Protein AF-A0AAD7LQG4-F1 (afdb_monomer_lite)

pLDDT: mean 88.12, std 11.83, range [47.19, 98.25]

InterPro domains:
  IPR039145 Large ribosomal subunit protein mL40, metazoa/plants [PTHR13359] (5-88)

Secondary structure (DSSP, 8-state):
--SHHHHHHHHHHHHHHHHHHHHHHHHHHHHHHHHHTS-HHHHHHHTSPP-PPPPTT-PPPPSSPPPTTHHHHHHHHHHHHHHHHTT-

Radius of gyration: 24.12 Å; chains: 1; bounding box: 61×28×66 Å

Organism: Quillaja saponaria (NCBI:txid32244)

Sequence (88 aa):
MGGGLQRQYSRVLMRKHRARQAAESTLLRLKKEAIEALPEHLKAAALVPDLTPFPVNRFMATLTPPIEGYIEKINEATKKSSSMEKLR

Structure (mmCIF, N/CA/C/O backbone):
data_AF-A0AAD7LQG4-F1
#
_entry.id   AF-A0AAD7LQG4-F1
#
loop_
_atom_site.group_PDB
_atom_site.id
_atom_site.type_symbol
_atom_site.label_atom_id
_atom_site.label_alt_id
_atom_site.label_comp_id
_atom_site.label_asym_id
_atom_site.label_entity_id
_atom_site.label_seq_id
_atom_site.pdbx_PDB_ins_code
_atom_site.Cartn_x
_atom_site.Cartn_y
_atom_site.Cartn_z
_atom_site.occupancy
_atom_site.B_iso_or_equiv
_atom_site.auth_seq_id
_atom_site.auth_comp_id
_atom_site.auth_asym_id
_atom_site.auth_atom_id
_atom_site.pdbx_PDB_model_num
ATOM 1 N N . MET A 1 1 ? 34.515 -4.814 -19.526 1.00 47.19 1 MET A N 1
ATOM 2 C CA . MET A 1 1 ? 33.317 -5.671 -19.345 1.00 47.19 1 MET A CA 1
ATOM 3 C C . MET A 1 1 ? 32.575 -5.238 -18.074 1.00 47.19 1 MET A C 1
ATOM 5 O O . MET A 1 1 ? 32.909 -5.739 -17.015 1.00 47.19 1 MET A O 1
ATOM 9 N N . GLY A 1 2 ? 31.642 -4.271 -18.112 1.00 55.62 2 GLY A N 1
ATOM 10 C CA . GLY A 1 2 ? 31.077 -3.740 -16.849 1.00 55.62 2 GLY A CA 1
ATOM 11 C C . GLY A 1 2 ? 29.792 -2.899 -16.906 1.00 55.62 2 GLY A C 1
ATOM 12 O O . GLY A 1 2 ? 29.546 -2.134 -15.988 1.00 55.62 2 GLY A O 1
ATOM 13 N N . GLY A 1 3 ? 28.965 -2.996 -17.959 1.00 63.53 3 GLY A N 1
ATOM 14 C CA . GLY A 1 3 ? 27.759 -2.148 -18.106 1.00 63.53 3 GLY A CA 1
ATOM 15 C C . GLY A 1 3 ? 26.424 -2.884 -18.276 1.00 63.53 3 GLY A C 1
ATOM 16 O O . GLY A 1 3 ? 25.377 -2.245 -18.362 1.00 63.53 3 GLY A O 1
ATOM 17 N N . GLY A 1 4 ? 26.433 -4.217 -18.374 1.00 82.00 4 GLY A N 1
ATOM 18 C CA . GLY A 1 4 ? 25.226 -5.008 -18.644 1.00 82.00 4 GLY A CA 1
ATOM 19 C C . GLY A 1 4 ? 24.281 -5.086 -17.445 1.00 82.00 4 GLY A C 1
ATOM 20 O O . GLY A 1 4 ? 23.096 -4.785 -17.579 1.00 82.00 4 GLY A O 1
ATOM 21 N N . LEU A 1 5 ? 24.816 -5.425 -16.267 1.00 90.06 5 LEU A N 1
ATOM 22 C CA . LEU A 1 5 ? 24.012 -5.667 -15.065 1.00 90.06 5 LEU A CA 1
ATOM 23 C C . LEU A 1 5 ? 23.221 -4.425 -14.633 1.00 90.06 5 LEU A C 1
ATOM 25 O O . LEU A 1 5 ? 22.021 -4.517 -14.400 1.00 90.06 5 LEU A O 1
ATOM 29 N N . GLN A 1 6 ? 23.861 -3.251 -14.624 1.00 91.88 6 GLN A N 1
ATOM 30 C CA . GLN A 1 6 ? 23.222 -1.997 -14.215 1.00 91.88 6 GLN A CA 1
ATOM 31 C C . GLN A 1 6 ? 22.059 -1.606 -15.138 1.00 91.88 6 GLN A C 1
ATOM 33 O O . GLN A 1 6 ? 20.985 -1.222 -14.674 1.00 91.88 6 GLN A O 1
ATOM 38 N N . ARG A 1 7 ? 22.240 -1.748 -16.459 1.00 92.00 7 ARG A N 1
ATOM 39 C CA . ARG A 1 7 ? 21.179 -1.476 -17.442 1.00 92.00 7 ARG A CA 1
ATOM 40 C C . ARG A 1 7 ? 20.012 -2.451 -17.303 1.00 92.00 7 ARG A C 1
ATOM 42 O O . ARG A 1 7 ? 18.860 -2.031 -17.392 1.00 92.00 7 ARG A O 1
ATOM 49 N N . GLN A 1 8 ? 20.291 -3.729 -17.056 1.00 94.44 8 GLN A N 1
ATOM 50 C CA . GLN A 1 8 ? 19.246 -4.734 -16.843 1.00 94.44 8 GLN A CA 1
ATOM 51 C C . GLN A 1 8 ? 18.493 -4.494 -15.530 1.00 94.44 8 GLN A C 1
ATOM 53 O O . GLN A 1 8 ? 17.264 -4.525 -15.524 1.00 94.44 8 GLN A O 1
ATOM 58 N N . TYR A 1 9 ? 19.200 -4.153 -14.453 1.00 95.50 9 TYR A N 1
ATOM 59 C CA . TYR A 1 9 ? 18.593 -3.776 -13.179 1.00 95.50 9 TYR A CA 1
ATOM 60 C C . TYR A 1 9 ? 17.671 -2.557 -13.323 1.00 95.50 9 TYR A C 1
ATOM 62 O O . TYR A 1 9 ? 16.509 -2.603 -12.916 1.00 95.50 9 TYR A O 1
ATOM 70 N N . SER A 1 10 ? 18.143 -1.503 -13.997 1.00 94.88 10 SER A N 1
ATOM 71 C CA . SER A 1 10 ? 17.333 -0.315 -14.290 1.00 94.88 10 SER A CA 1
ATOM 72 C C . SER A 1 10 ? 16.058 -0.667 -15.072 1.00 94.88 10 SER A C 1
ATOM 74 O O . SER A 1 10 ? 14.962 -0.237 -14.706 1.00 94.88 10 SER A O 1
ATOM 76 N N . ARG A 1 11 ? 16.155 -1.530 -16.094 1.00 95.56 11 ARG A N 1
ATOM 77 C CA . ARG A 1 11 ? 14.984 -2.008 -16.853 1.00 95.56 11 ARG A CA 1
ATOM 78 C C . ARG A 1 11 ? 13.978 -2.754 -15.973 1.00 95.56 11 ARG A C 1
ATOM 80 O O . ARG A 1 11 ? 12.775 -2.519 -16.104 1.00 95.56 11 ARG A O 1
ATOM 87 N N . VAL A 1 12 ? 14.448 -3.621 -15.073 1.00 96.94 12 VAL A N 1
ATOM 88 C CA . VAL A 1 12 ? 13.586 -4.357 -14.130 1.00 96.94 12 VAL A CA 1
ATOM 89 C C . VAL A 1 12 ? 12.877 -3.400 -13.174 1.00 96.94 12 VAL A C 1
ATOM 91 O O . VAL A 1 12 ? 11.665 -3.526 -12.983 1.00 96.94 12 VAL A O 1
ATOM 94 N N . LEU A 1 13 ? 13.585 -2.406 -12.632 1.00 97.38 13 LEU A N 1
ATOM 95 C CA . LEU A 1 13 ? 12.979 -1.389 -11.770 1.00 97.38 13 LEU A CA 1
ATOM 96 C C . LEU A 1 13 ? 11.880 -0.608 -12.492 1.00 97.38 13 LEU A C 1
ATOM 98 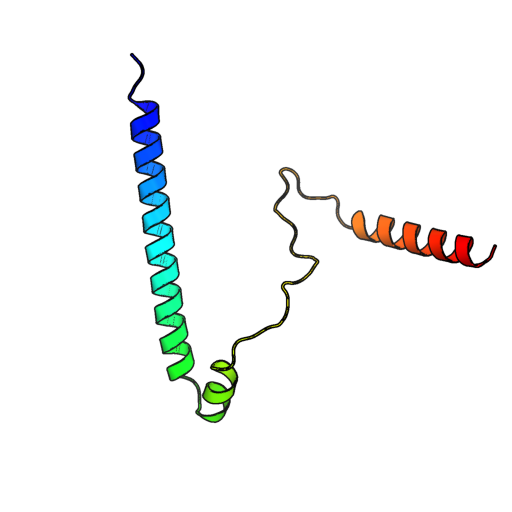O O . LEU A 1 13 ? 10.783 -0.463 -11.952 1.00 97.38 13 LEU A O 1
ATOM 102 N N . MET A 1 14 ? 12.124 -0.179 -13.733 1.00 97.88 14 MET A N 1
ATOM 103 C CA . MET A 1 14 ? 11.113 0.536 -14.521 1.00 97.88 14 MET A CA 1
ATOM 104 C C . MET A 1 14 ? 9.895 -0.342 -14.816 1.00 97.88 14 MET A C 1
ATOM 106 O O . MET A 1 14 ? 8.761 0.132 -14.749 1.00 97.88 14 MET A O 1
ATOM 110 N N . ARG A 1 15 ? 10.097 -1.638 -15.083 1.00 97.38 15 ARG A N 1
ATOM 111 C CA . ARG A 1 15 ? 8.989 -2.590 -15.245 1.00 97.38 15 ARG A CA 1
ATOM 112 C C . ARG A 1 15 ? 8.172 -2.727 -13.956 1.00 97.38 15 ARG A C 1
ATOM 114 O O . ARG A 1 15 ? 6.948 -2.643 -14.020 1.00 97.38 15 ARG A O 1
ATOM 121 N N . LYS A 1 16 ? 8.827 -2.890 -12.799 1.00 97.94 16 LYS A N 1
ATOM 122 C CA . LYS A 1 16 ? 8.162 -2.980 -11.486 1.00 97.94 16 LYS A CA 1
ATOM 123 C C . LYS A 1 16 ? 7.376 -1.707 -11.166 1.00 97.94 16 LYS A C 1
ATOM 125 O O . LYS A 1 16 ? 6.243 -1.794 -10.704 1.00 97.94 16 LYS A O 1
ATOM 130 N N . HIS A 1 17 ? 7.953 -0.540 -11.446 1.00 97.94 17 HIS A N 1
ATOM 131 C CA . HIS A 1 17 ? 7.291 0.744 -11.239 1.00 97.94 17 HIS A CA 1
ATOM 132 C C . HIS A 1 17 ? 6.020 0.872 -12.087 1.00 97.94 17 HIS A C 1
ATOM 134 O O . HIS A 1 17 ? 4.957 1.160 -11.544 1.00 97.94 17 HIS A O 1
ATOM 140 N N . ARG A 1 18 ? 6.096 0.578 -13.393 1.00 97.81 18 ARG A N 1
ATOM 141 C CA . ARG A 1 18 ? 4.915 0.624 -14.272 1.00 97.81 18 ARG A CA 1
ATOM 142 C C . ARG A 1 18 ? 3.839 -0.377 -13.855 1.00 97.81 18 ARG A C 1
ATOM 144 O O . ARG A 1 18 ? 2.667 -0.026 -13.858 1.00 97.81 18 ARG A O 1
ATOM 151 N N . ALA A 1 19 ? 4.226 -1.591 -13.454 1.00 98.25 19 ALA A N 1
ATOM 152 C CA . ALA A 1 19 ? 3.282 -2.588 -12.949 1.00 98.25 19 ALA A CA 1
ATOM 153 C C . ALA A 1 19 ? 2.549 -2.093 -11.690 1.00 98.25 19 ALA A C 1
ATOM 155 O O . ALA A 1 19 ? 1.332 -2.229 -11.592 1.00 98.25 19 ALA A O 1
ATOM 156 N N . ARG A 1 20 ? 3.274 -1.455 -10.762 1.00 97.94 20 ARG A N 1
ATOM 157 C CA . ARG A 1 20 ? 2.687 -0.836 -9.568 1.00 97.94 20 ARG A CA 1
ATOM 158 C C . ARG A 1 20 ? 1.721 0.297 -9.925 1.00 97.94 20 ARG A C 1
ATOM 160 O O . ARG A 1 20 ? 0.604 0.300 -9.429 1.00 97.94 20 ARG A O 1
ATOM 167 N N . GLN A 1 21 ? 2.116 1.200 -10.821 1.00 97.75 21 GLN A N 1
ATOM 168 C CA . GLN A 1 21 ? 1.275 2.311 -11.286 1.00 97.75 21 GLN A CA 1
ATOM 169 C C . GLN A 1 21 ? -0.017 1.823 -11.963 1.00 97.75 21 GLN A C 1
ATOM 171 O O . GLN A 1 21 ? -1.104 2.336 -11.695 1.00 97.75 21 GLN A O 1
ATOM 176 N N . ALA A 1 22 ? 0.069 0.785 -12.799 1.00 98.06 22 ALA A N 1
ATOM 177 C CA . ALA A 1 22 ? -1.102 0.176 -13.427 1.00 98.06 22 ALA A CA 1
ATOM 178 C C . ALA A 1 22 ? -2.040 -0.474 -12.392 1.00 98.06 22 ALA A C 1
ATOM 180 O O . ALA A 1 22 ? -3.257 -0.316 -12.471 1.00 98.06 22 ALA A O 1
ATOM 181 N N . ALA A 1 23 ? -1.485 -1.159 -11.388 1.00 97.88 23 ALA A N 1
ATOM 182 C CA . ALA A 1 23 ? -2.272 -1.749 -10.308 1.00 97.88 23 ALA A CA 1
ATOM 183 C C . ALA A 1 23 ? -2.959 -0.677 -9.441 1.00 97.88 23 ALA A C 1
ATOM 185 O O . ALA A 1 23 ? -4.156 -0.775 -9.186 1.00 97.88 23 ALA A O 1
ATOM 186 N N . GLU A 1 24 ? -2.232 0.369 -9.037 1.00 98.06 24 GLU A N 1
ATOM 187 C CA . GLU A 1 24 ? -2.759 1.473 -8.221 1.00 98.06 24 GLU A CA 1
ATOM 188 C C . GLU A 1 24 ? -3.857 2.256 -8.957 1.00 98.06 24 GLU A C 1
ATOM 190 O O . GLU A 1 24 ? -4.918 2.516 -8.389 1.00 98.06 24 GLU A O 1
ATOM 195 N N . SER A 1 25 ? -3.652 2.572 -10.239 1.00 97.69 25 SER A N 1
ATOM 196 C CA . SER A 1 25 ? -4.665 3.249 -11.063 1.00 97.69 25 SER A CA 1
ATOM 197 C C . SER A 1 25 ? -5.914 2.391 -11.283 1.00 97.69 25 SER A C 1
ATOM 199 O O . SER A 1 25 ? -7.034 2.900 -11.193 1.00 97.69 25 SER A O 1
ATOM 201 N N . THR A 1 26 ? -5.745 1.083 -11.495 1.00 98.06 26 THR A N 1
ATOM 202 C CA . THR A 1 26 ? -6.868 0.140 -11.602 1.00 98.06 26 THR A CA 1
ATOM 203 C C . THR A 1 26 ? -7.647 0.062 -10.292 1.00 98.06 26 THR A C 1
ATOM 205 O O . THR A 1 26 ? -8.873 0.157 -10.307 1.00 98.06 26 THR A O 1
ATOM 208 N N . LEU A 1 27 ? -6.953 -0.048 -9.156 1.00 97.81 27 LEU A N 1
ATOM 209 C CA . LEU A 1 27 ? -7.573 -0.085 -7.832 1.00 97.81 27 LEU A CA 1
ATOM 210 C C . LEU A 1 27 ? -8.352 1.201 -7.543 1.00 97.81 27 LEU A C 1
ATOM 212 O O . LEU A 1 27 ? -9.471 1.137 -7.038 1.00 97.81 27 LEU A O 1
ATOM 216 N N . LEU A 1 28 ? -7.806 2.364 -7.910 1.00 96.88 28 LEU A N 1
ATOM 217 C CA . LEU A 1 28 ? -8.496 3.644 -7.756 1.00 96.88 28 LEU A CA 1
ATOM 218 C C . LEU A 1 28 ? -9.768 3.720 -8.610 1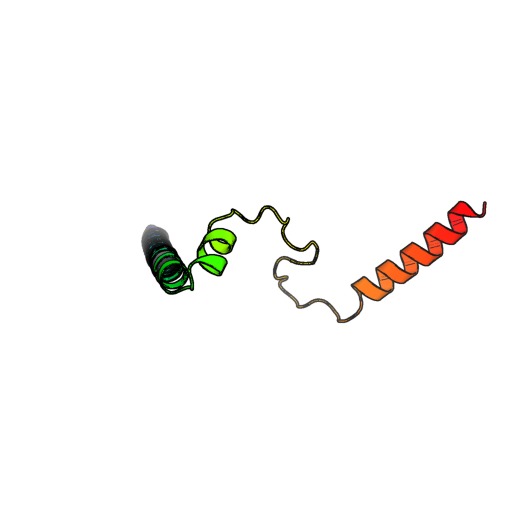.00 96.88 28 LEU A C 1
ATOM 220 O O . LEU A 1 28 ? -10.797 4.184 -8.120 1.00 96.88 28 LEU A O 1
ATOM 224 N N . ARG A 1 29 ? -9.708 3.270 -9.869 1.00 98.00 29 ARG A N 1
ATOM 225 C CA . ARG A 1 29 ? -10.875 3.234 -10.762 1.00 98.00 29 ARG A CA 1
ATOM 226 C C . ARG A 1 29 ? -11.973 2.339 -10.189 1.00 98.00 29 ARG A C 1
ATOM 228 O O . ARG A 1 29 ? -13.095 2.802 -10.014 1.00 98.00 29 ARG A O 1
ATOM 235 N N . LEU A 1 30 ? -11.625 1.105 -9.824 1.00 97.94 30 LEU A N 1
ATOM 236 C CA . LEU A 1 30 ? -12.570 0.147 -9.246 1.00 97.94 30 LEU A CA 1
ATOM 237 C C . LEU A 1 30 ? -13.150 0.643 -7.917 1.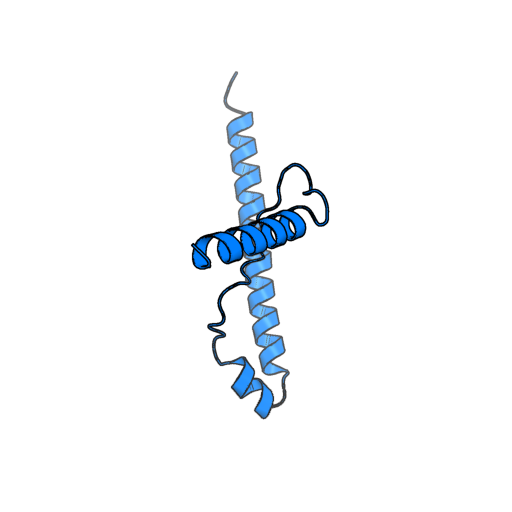00 97.94 30 LEU A C 1
ATOM 239 O O . LEU A 1 30 ? -14.337 0.465 -7.670 1.00 97.94 30 LEU A O 1
ATOM 243 N N . LYS A 1 31 ? -12.352 1.318 -7.079 1.00 96.00 31 LYS A N 1
ATOM 244 C CA . LYS A 1 31 ? -12.846 1.934 -5.839 1.00 96.00 31 LYS A CA 1
ATOM 245 C C . LYS A 1 31 ? -13.934 2.976 -6.119 1.00 96.00 31 LYS A C 1
ATOM 247 O O . LYS A 1 31 ? -14.929 3.002 -5.405 1.00 96.00 31 LYS A O 1
ATOM 252 N N . LYS A 1 32 ? -13.760 3.825 -7.136 1.00 95.69 32 LYS A N 1
ATOM 253 C CA . LYS A 1 32 ? -14.771 4.828 -7.515 1.00 95.69 32 LYS A CA 1
ATOM 254 C C . LYS A 1 32 ? -16.048 4.165 -8.027 1.00 95.69 32 LYS A C 1
ATOM 256 O O . LYS A 1 32 ? -17.124 4.509 -7.561 1.00 95.69 32 LYS A O 1
ATOM 261 N N . GLU A 1 33 ? -15.917 3.184 -8.918 1.00 96.69 33 GLU A N 1
ATOM 262 C CA . GLU A 1 33 ? -17.056 2.411 -9.440 1.00 96.69 33 GLU A CA 1
ATOM 263 C C . GLU A 1 33 ? -17.819 1.695 -8.317 1.00 96.69 33 GLU A C 1
ATOM 265 O O . GLU A 1 33 ? -19.046 1.709 -8.295 1.00 96.69 33 GLU A O 1
ATOM 270 N N . ALA A 1 34 ? -17.103 1.137 -7.338 1.00 96.00 34 ALA A N 1
ATOM 271 C CA . ALA A 1 34 ? -17.712 0.503 -6.177 1.00 96.00 34 ALA A CA 1
ATOM 272 C C . ALA A 1 34 ? -18.492 1.496 -5.301 1.00 96.00 34 ALA A C 1
ATOM 274 O O . ALA A 1 34 ? -19.568 1.152 -4.829 1.00 96.00 34 ALA A O 1
ATOM 275 N N . ILE A 1 35 ? -17.983 2.720 -5.100 1.00 94.38 35 ILE A N 1
ATOM 276 C CA . ILE A 1 35 ? -18.693 3.769 -4.347 1.00 94.38 35 ILE A CA 1
ATOM 277 C C . ILE A 1 35 ? -19.961 4.208 -5.090 1.00 94.38 35 ILE A C 1
ATOM 279 O O . ILE A 1 35 ? -20.998 4.399 -4.461 1.00 94.38 35 ILE A O 1
ATOM 283 N N . GLU A 1 36 ? -19.897 4.341 -6.416 1.00 94.06 36 GLU A N 1
ATOM 284 C CA . GLU A 1 36 ? -21.058 4.698 -7.242 1.00 94.06 36 GLU A CA 1
ATOM 285 C C . GLU A 1 36 ? -22.148 3.619 -7.239 1.00 94.06 36 GLU A C 1
ATOM 287 O O . GLU A 1 36 ? -23.328 3.945 -7.314 1.00 94.06 36 GLU A O 1
ATOM 292 N N . ALA A 1 37 ? -21.771 2.346 -7.109 1.00 96.25 37 ALA A N 1
ATOM 293 C CA . ALA A 1 37 ? -22.715 1.235 -7.027 1.00 96.25 37 ALA A CA 1
ATOM 294 C C . ALA A 1 37 ? -23.433 1.121 -5.663 1.00 96.25 37 ALA A C 1
ATOM 296 O O . ALA A 1 37 ? -24.336 0.293 -5.522 1.00 96.25 37 ALA A O 1
ATOM 297 N N . LEU A 1 38 ? -23.041 1.905 -4.649 1.00 94.44 38 LEU A N 1
ATOM 298 C CA . LEU A 1 38 ? -23.676 1.878 -3.331 1.00 94.44 38 LEU A CA 1
ATOM 299 C C . LEU A 1 38 ? -25.018 2.635 -3.316 1.00 94.44 38 LEU A C 1
ATOM 301 O O . LEU A 1 38 ? -25.186 3.625 -4.025 1.00 94.44 38 LEU A O 1
ATOM 305 N N . PRO A 1 39 ? -25.954 2.246 -2.431 1.00 94.94 39 PRO A N 1
ATOM 306 C CA . PRO A 1 39 ? -27.129 3.055 -2.113 1.00 94.94 39 PRO A CA 1
ATOM 307 C C . PRO A 1 39 ? -26.756 4.450 -1.580 1.00 94.94 39 PRO A C 1
ATOM 309 O O . PRO A 1 39 ? -25.781 4.596 -0.840 1.00 94.94 39 PRO A O 1
ATOM 312 N N . GLU A 1 40 ? -27.590 5.455 -1.867 1.00 90.31 40 GLU A N 1
ATOM 313 C CA . GLU A 1 40 ? -27.319 6.883 -1.603 1.00 90.31 40 GLU A CA 1
ATOM 314 C C . GLU A 1 40 ? -26.866 7.186 -0.159 1.00 90.31 40 GLU A C 1
ATOM 316 O O . GLU A 1 40 ? -25.907 7.921 0.072 1.00 90.31 40 GLU A O 1
ATOM 321 N N . HIS A 1 41 ? -27.501 6.552 0.833 1.00 90.00 41 HIS A N 1
ATOM 322 C CA . HIS A 1 41 ? -27.178 6.748 2.250 1.00 90.00 41 HIS A CA 1
ATOM 323 C C . HIS A 1 41 ? -25.784 6.222 2.642 1.00 90.00 41 HIS A C 1
ATOM 325 O O . HIS A 1 41 ? -25.134 6.800 3.511 1.00 90.00 41 HIS A O 1
ATOM 331 N N . LEU A 1 42 ? -25.298 5.154 1.997 1.00 92.25 42 LEU A N 1
ATOM 332 C CA . LEU A 1 42 ? -23.950 4.614 2.223 1.00 92.25 42 LEU A CA 1
ATOM 333 C C . LEU A 1 42 ? -22.898 5.358 1.406 1.00 92.25 42 LEU A C 1
ATOM 335 O O . LEU A 1 42 ? -21.763 5.511 1.858 1.00 92.25 42 LEU A O 1
ATOM 339 N N . LYS A 1 43 ? -23.277 5.861 0.230 1.00 92.88 43 LYS A N 1
ATOM 340 C CA . LYS A 1 43 ? -22.406 6.665 -0.626 1.00 92.88 43 LYS A CA 1
ATOM 341 C C . LYS A 1 43 ? -21.943 7.938 0.086 1.00 92.88 43 LYS A C 1
ATOM 343 O O . LYS A 1 43 ? -20.750 8.235 0.082 1.00 92.88 43 LYS A O 1
ATOM 348 N N . ALA A 1 44 ? -22.857 8.628 0.774 1.00 90.00 44 ALA A N 1
ATOM 349 C CA . ALA A 1 44 ? -22.532 9.811 1.571 1.00 90.00 44 ALA A CA 1
ATOM 350 C C . ALA A 1 44 ? -21.493 9.515 2.671 1.00 90.00 44 ALA A C 1
ATOM 352 O O . ALA A 1 44 ? -20.546 10.279 2.842 1.00 90.00 44 ALA A O 1
ATOM 353 N N . ALA A 1 45 ? -21.623 8.380 3.368 1.00 90.12 45 ALA A N 1
ATOM 354 C CA . ALA A 1 45 ? -20.664 7.960 4.390 1.00 90.12 45 ALA A CA 1
ATOM 355 C C . ALA A 1 45 ? -19.303 7.552 3.792 1.00 90.12 45 ALA A C 1
ATOM 357 O O . ALA A 1 45 ? -18.260 7.882 4.350 1.00 90.12 45 ALA A O 1
ATOM 358 N N . ALA A 1 46 ? -19.298 6.872 2.641 1.00 91.38 46 ALA A N 1
ATOM 359 C CA . ALA A 1 46 ? -18.082 6.385 1.985 1.00 91.38 46 ALA A CA 1
ATOM 360 C C . ALA A 1 46 ? -17.216 7.494 1.355 1.00 91.38 46 ALA A C 1
ATOM 362 O O . ALA A 1 46 ? -16.027 7.278 1.104 1.00 91.38 46 ALA A O 1
ATOM 363 N N . LEU A 1 47 ? -17.794 8.668 1.078 1.00 91.69 47 LEU A N 1
ATOM 364 C CA . LEU A 1 47 ? -17.075 9.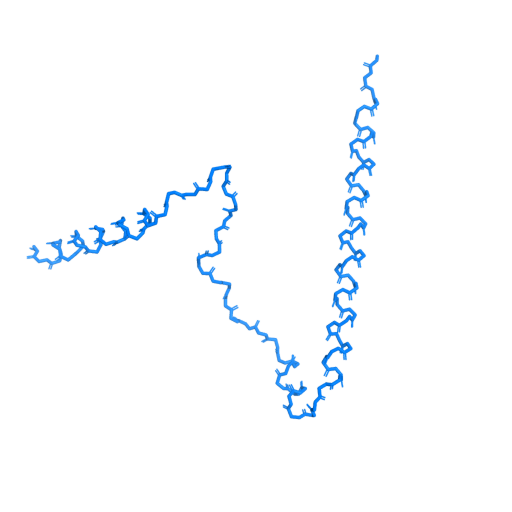824 0.531 1.00 91.69 47 LEU A CA 1
ATOM 365 C C . LEU A 1 47 ? -16.261 10.586 1.585 1.00 91.69 47 LEU A C 1
ATOM 367 O O . LEU A 1 47 ? -15.362 11.348 1.223 1.00 91.69 47 LEU A O 1
ATOM 371 N N . VAL A 1 48 ? -16.545 10.380 2.871 1.00 92.88 48 VAL A N 1
ATOM 372 C CA . VAL A 1 48 ? -15.805 11.021 3.960 1.00 92.88 48 VAL A CA 1
ATOM 373 C C . VAL A 1 48 ? -14.422 10.366 4.093 1.00 92.88 48 VAL A C 1
ATOM 375 O O . VAL A 1 48 ? -14.339 9.145 4.239 1.00 92.88 48 VAL A O 1
ATOM 378 N N . PRO A 1 49 ? -13.315 11.136 4.049 1.00 92.06 49 PRO A N 1
ATOM 379 C CA . PRO A 1 49 ? -11.983 10.589 4.276 1.00 92.06 49 PRO A CA 1
ATOM 380 C C . PRO A 1 49 ? -11.852 9.997 5.683 1.00 92.06 49 PRO A C 1
ATOM 382 O O . PRO A 1 49 ? -12.115 10.672 6.676 1.00 92.06 49 PRO A O 1
ATOM 385 N N . ASP A 1 50 ? -11.397 8.749 5.764 1.00 92.44 50 ASP A N 1
ATOM 386 C CA . ASP A 1 50 ? -11.068 8.106 7.033 1.00 92.44 50 ASP A CA 1
ATOM 387 C C . ASP A 1 50 ? -9.735 8.651 7.571 1.00 92.44 50 ASP A C 1
ATOM 389 O O . ASP A 1 50 ? -8.690 8.521 6.928 1.00 92.44 50 ASP A O 1
ATOM 393 N N . LEU A 1 51 ? -9.788 9.287 8.744 1.00 93.31 51 LEU A N 1
ATOM 394 C CA . LEU A 1 51 ? -8.632 9.844 9.452 1.00 93.31 51 LEU A CA 1
ATOM 395 C C . LEU A 1 51 ? -8.144 8.938 10.592 1.00 93.31 51 LEU A C 1
ATOM 397 O O . LEU A 1 51 ? -7.306 9.361 11.394 1.00 93.31 51 LEU A O 1
ATOM 401 N N . THR A 1 52 ? -8.656 7.708 10.700 1.00 92.81 52 THR A N 1
ATOM 402 C CA . THR A 1 52 ? -8.165 6.757 11.697 1.00 92.81 52 THR A CA 1
ATOM 403 C C . THR A 1 52 ? -6.683 6.441 11.447 1.00 92.81 52 THR A C 1
ATOM 405 O O . THR A 1 52 ? -6.265 6.187 10.312 1.00 92.81 52 THR A O 1
ATOM 408 N N . PRO A 1 53 ? -5.835 6.487 12.491 1.00 93.00 53 PRO A N 1
ATOM 409 C CA . PRO A 1 53 ? -4.428 6.162 12.335 1.00 93.00 53 PRO A CA 1
ATOM 410 C C . PRO A 1 53 ? -4.265 4.677 12.008 1.00 93.00 53 PRO A C 1
ATOM 412 O O . PRO A 1 53 ? -5.069 3.829 12.400 1.00 93.00 53 PRO A O 1
ATOM 415 N N . PHE A 1 54 ? -3.172 4.338 11.326 1.00 89.56 54 PHE A N 1
ATOM 416 C CA . PHE A 1 54 ? -2.863 2.938 11.073 1.00 89.56 54 PHE A CA 1
ATOM 417 C C . PHE A 1 54 ? -2.658 2.161 12.384 1.00 89.56 54 PHE A C 1
ATOM 419 O O . PHE A 1 54 ? -2.112 2.712 13.343 1.00 89.56 54 PHE A O 1
ATOM 426 N N . PRO A 1 55 ? -3.041 0.870 12.431 1.00 90.81 55 PRO A N 1
ATOM 427 C CA . PRO A 1 55 ? -2.880 0.059 13.631 1.00 90.81 55 PRO A CA 1
ATOM 428 C C . PRO A 1 55 ? -1.420 -0.005 14.085 1.00 90.81 55 PRO A C 1
ATOM 430 O O . PRO A 1 55 ? -0.533 -0.304 13.284 1.00 90.81 55 PRO A O 1
ATOM 433 N N . VAL A 1 56 ? -1.187 0.186 15.385 1.00 85.69 56 VAL A N 1
ATOM 434 C CA . VAL A 1 56 ? 0.154 0.143 16.002 1.00 85.69 56 VAL A CA 1
ATOM 435 C C . VAL A 1 56 ? 0.837 -1.217 15.797 1.00 85.69 56 VAL A C 1
ATOM 437 O O . VAL A 1 56 ? 2.052 -1.292 15.665 1.00 85.69 56 VAL A O 1
ATOM 440 N N . ASN A 1 57 ? 0.051 -2.290 15.669 1.00 84.19 57 ASN A N 1
ATOM 441 C CA . ASN A 1 57 ? 0.541 -3.656 15.455 1.00 84.19 57 ASN A CA 1
ATOM 442 C C . ASN A 1 57 ? 0.902 -3.965 13.987 1.00 84.19 57 ASN A C 1
ATOM 444 O O . ASN A 1 57 ? 1.140 -5.122 13.639 1.00 84.19 57 ASN A O 1
ATOM 448 N N . ARG A 1 58 ? 0.916 -2.968 13.091 1.00 85.44 58 ARG A N 1
ATOM 449 C CA . ARG A 1 58 ? 1.365 -3.153 11.705 1.00 85.44 58 ARG A CA 1
ATOM 450 C C . ARG A 1 58 ? 2.896 -3.173 11.654 1.00 85.44 58 ARG A C 1
ATOM 452 O O . ARG A 1 58 ? 3.533 -2.177 11.319 1.00 85.44 58 ARG A O 1
ATOM 459 N N . PHE A 1 59 ? 3.479 -4.320 11.983 1.00 83.38 59 PHE A N 1
ATOM 460 C CA . PHE A 1 59 ? 4.926 -4.512 11.950 1.00 83.38 59 PHE A CA 1
ATOM 461 C C . PHE A 1 59 ? 5.454 -4.672 10.520 1.00 83.38 59 PHE A C 1
ATOM 463 O O . PHE A 1 59 ? 4.782 -5.214 9.639 1.00 83.38 59 PHE A O 1
ATOM 470 N N . MET A 1 60 ? 6.683 -4.208 10.289 1.00 87.19 60 MET A N 1
ATOM 471 C CA . MET A 1 60 ? 7.410 -4.550 9.070 1.00 87.19 60 MET A CA 1
ATOM 472 C C . MET A 1 60 ? 7.730 -6.042 9.071 1.00 87.19 60 MET A C 1
ATOM 474 O O . MET A 1 60 ? 8.065 -6.607 10.111 1.00 87.19 60 MET A O 1
ATOM 478 N N . ALA A 1 61 ? 7.661 -6.667 7.896 1.00 88.56 61 ALA A N 1
ATOM 479 C CA . ALA A 1 61 ? 8.091 -8.046 7.742 1.00 88.56 61 ALA A CA 1
ATOM 480 C C . ALA A 1 61 ? 9.575 -8.168 8.123 1.00 88.56 61 ALA A C 1
ATOM 482 O O . ALA A 1 61 ? 10.436 -7.510 7.533 1.00 88.56 61 ALA A O 1
ATOM 483 N N . THR A 1 62 ? 9.858 -8.997 9.123 1.00 89.25 62 THR A N 1
ATOM 484 C CA . THR A 1 62 ? 11.210 -9.368 9.538 1.00 89.25 62 THR A CA 1
ATOM 485 C C . THR A 1 62 ? 11.711 -10.547 8.702 1.00 89.25 62 THR A C 1
ATOM 487 O O . THR A 1 62 ? 10.922 -11.296 8.131 1.00 89.25 62 THR A O 1
ATOM 490 N N . LEU A 1 63 ? 13.035 -10.718 8.610 1.00 93.31 63 LEU A N 1
ATOM 491 C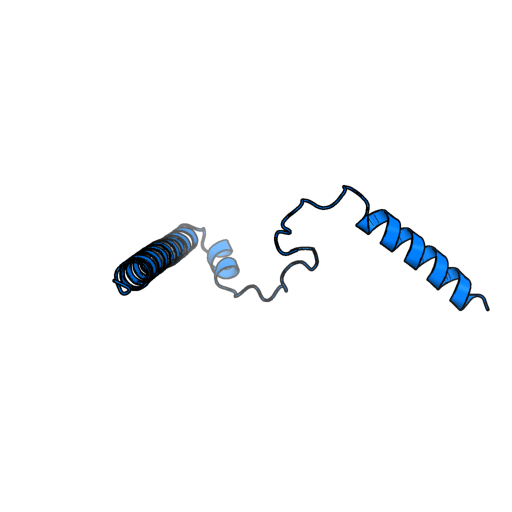 CA . LEU A 1 63 ? 13.646 -11.823 7.853 1.00 93.31 63 LEU A CA 1
ATOM 492 C C . LEU A 1 63 ? 13.263 -13.197 8.416 1.00 93.31 63 LEU A C 1
ATOM 494 O O . LEU A 1 63 ? 13.085 -14.151 7.665 1.00 93.31 63 LEU A O 1
ATOM 498 N N . THR A 1 64 ? 13.132 -13.280 9.737 1.00 91.25 64 THR A N 1
ATOM 499 C CA . THR A 1 64 ? 12.612 -14.438 10.456 1.00 91.25 64 THR A CA 1
ATOM 500 C C . THR A 1 64 ? 11.289 -14.051 11.109 1.00 91.25 64 THR A C 1
ATOM 502 O O . THR A 1 64 ? 11.212 -12.978 11.720 1.00 91.25 64 THR A O 1
ATOM 505 N N . PRO A 1 65 ? 10.233 -14.873 10.985 1.00 89.56 65 PRO A N 1
ATOM 506 C CA . PRO A 1 65 ? 8.997 -14.610 11.703 1.00 89.56 65 PRO A CA 1
ATOM 507 C C . PRO A 1 65 ? 9.284 -14.608 13.215 1.00 89.56 65 PRO A C 1
ATOM 509 O O . PRO A 1 65 ? 10.092 -15.416 13.686 1.00 89.56 65 PRO A O 1
ATOM 512 N N . PRO A 1 66 ? 8.684 -13.680 13.977 1.00 87.50 66 PRO A N 1
ATOM 513 C CA . PRO A 1 66 ? 8.894 -13.614 15.414 1.00 87.50 66 PRO A CA 1
ATOM 514 C C . PRO A 1 66 ? 8.336 -14.862 16.102 1.00 87.50 66 PRO A C 1
ATOM 516 O O . PRO A 1 66 ? 7.392 -15.488 15.623 1.00 87.50 66 PRO A O 1
ATOM 519 N N . ILE A 1 67 ? 8.903 -15.196 17.260 1.00 90.62 67 ILE A N 1
ATOM 520 C CA . ILE A 1 67 ? 8.384 -16.268 18.111 1.00 90.62 67 ILE A CA 1
ATOM 521 C C . ILE A 1 67 ? 7.008 -15.847 18.639 1.00 90.62 67 ILE A C 1
ATOM 523 O O . ILE A 1 67 ? 6.858 -14.766 19.218 1.00 90.62 67 ILE A O 1
ATOM 527 N N . GLU A 1 68 ? 6.014 -16.712 18.458 1.00 87.94 68 GLU A N 1
ATOM 528 C CA . GLU A 1 68 ? 4.642 -16.470 18.903 1.00 87.94 68 GLU A CA 1
ATOM 529 C C . GLU A 1 68 ? 4.576 -16.200 20.416 1.00 87.94 68 GLU A C 1
ATOM 531 O O . GLU A 1 68 ? 5.264 -16.830 21.226 1.00 87.94 68 GLU A O 1
ATOM 536 N N . GLY A 1 69 ? 3.776 -15.205 20.807 1.00 87.12 69 GLY A N 1
ATOM 537 C CA . GLY A 1 69 ? 3.573 -14.818 22.206 1.00 87.12 69 GLY A CA 1
ATOM 538 C C . GLY A 1 69 ? 4.778 -14.168 22.903 1.00 87.12 69 GLY A C 1
ATOM 539 O O . GLY A 1 69 ? 4.688 -13.825 24.082 1.00 87.12 69 GLY A O 1
ATOM 540 N N . TYR A 1 70 ? 5.917 -13.960 22.230 1.00 87.31 70 TYR A N 1
ATOM 541 C CA . TYR A 1 70 ? 7.096 -13.357 22.871 1.00 87.31 70 TYR A CA 1
ATOM 542 C C . TYR A 1 70 ? 6.856 -11.900 23.301 1.00 87.31 70 TYR A C 1
ATOM 544 O O . TYR A 1 70 ? 7.159 -11.525 24.433 1.00 87.31 70 TYR A O 1
ATOM 552 N N . ILE A 1 71 ? 6.247 -11.090 22.428 1.00 83.62 71 ILE A N 1
ATOM 553 C CA . ILE A 1 71 ? 5.916 -9.683 22.720 1.00 83.62 71 ILE A CA 1
ATOM 554 C C . ILE A 1 71 ? 4.898 -9.586 23.865 1.00 83.62 71 ILE A C 1
ATOM 556 O O . ILE A 1 71 ? 5.013 -8.718 24.728 1.00 83.62 71 ILE A O 1
ATOM 560 N N . GLU A 1 72 ? 3.928 -10.498 23.911 1.00 88.19 72 GLU A N 1
ATOM 561 C CA . GLU A 1 72 ? 2.920 -10.560 24.976 1.00 88.19 72 GLU A C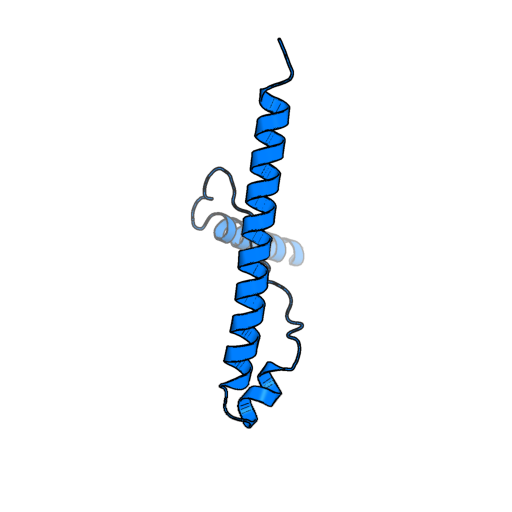A 1
ATOM 562 C C . GLU A 1 72 ? 3.570 -10.831 26.336 1.00 88.19 72 GLU A C 1
ATOM 564 O O . GLU A 1 72 ? 3.300 -10.106 27.295 1.00 88.19 72 GLU A O 1
ATOM 569 N N . LYS A 1 73 ? 4.500 -11.795 26.395 1.00 89.81 73 LYS A N 1
ATOM 570 C CA . LYS A 1 73 ? 5.270 -12.115 27.609 1.00 89.81 73 LYS A CA 1
ATOM 571 C C . LYS A 1 73 ? 6.101 -10.930 28.099 1.00 89.81 73 LYS A C 1
ATOM 573 O O . LYS A 1 73 ? 6.120 -10.660 29.299 1.00 89.81 73 LYS A O 1
ATOM 578 N N . ILE A 1 74 ? 6.765 -10.209 27.191 1.00 86.12 74 ILE A N 1
ATOM 579 C CA . ILE A 1 74 ? 7.520 -8.999 27.551 1.00 86.12 74 ILE A CA 1
ATOM 580 C C . ILE A 1 74 ? 6.576 -7.936 28.109 1.00 86.12 74 ILE A C 1
ATOM 582 O O . ILE A 1 74 ? 6.822 -7.417 29.194 1.00 86.12 74 ILE A O 1
ATOM 586 N N . ASN A 1 75 ? 5.475 -7.648 27.413 1.00 86.50 75 ASN A N 1
ATOM 587 C CA . ASN A 1 75 ? 4.509 -6.641 27.846 1.00 86.50 75 ASN A CA 1
ATOM 588 C C . ASN A 1 75 ? 3.917 -6.967 29.225 1.00 86.50 75 ASN A C 1
ATOM 590 O O . ASN A 1 75 ? 3.719 -6.067 30.043 1.00 86.50 75 ASN A O 1
ATOM 594 N N . GLU A 1 76 ? 3.641 -8.242 29.503 1.00 89.12 76 GLU A N 1
ATOM 595 C CA . GLU A 1 76 ? 3.178 -8.692 30.815 1.00 89.12 76 GLU A CA 1
ATOM 596 C C . GLU A 1 76 ? 4.251 -8.491 31.899 1.00 89.12 76 GLU A C 1
ATOM 598 O O . GLU A 1 76 ? 3.949 -7.972 32.977 1.00 89.12 76 GLU A O 1
ATOM 603 N N . ALA A 1 77 ? 5.509 -8.835 31.610 1.00 86.62 77 ALA A N 1
ATOM 604 C CA . ALA A 1 77 ? 6.627 -8.633 32.530 1.00 86.62 77 ALA A CA 1
ATOM 605 C C . ALA A 1 77 ? 6.874 -7.142 32.829 1.00 86.62 77 ALA A C 1
ATOM 607 O O . ALA A 1 77 ? 7.028 -6.770 33.993 1.00 86.62 77 ALA A O 1
ATOM 608 N N . THR A 1 78 ? 6.832 -6.277 31.812 1.00 83.94 78 THR A N 1
ATOM 609 C CA . THR A 1 78 ? 6.979 -4.820 31.968 1.00 83.94 78 THR A CA 1
ATOM 610 C C . THR A 1 78 ? 5.828 -4.209 32.768 1.00 83.94 78 THR A C 1
ATOM 612 O O . THR A 1 78 ? 6.046 -3.338 33.612 1.00 83.94 78 THR A O 1
ATOM 615 N N . LYS A 1 79 ? 4.589 -4.680 32.563 1.00 84.25 79 LYS A N 1
ATOM 616 C CA . LYS A 1 79 ? 3.450 -4.258 33.395 1.00 84.25 79 LYS A CA 1
ATOM 617 C C . LYS A 1 79 ? 3.689 -4.612 34.863 1.00 84.25 79 LYS A C 1
ATOM 619 O O . LYS A 1 79 ? 3.573 -3.725 35.708 1.00 84.25 79 LYS A O 1
ATOM 624 N N . LYS A 1 80 ? 4.098 -5.855 35.152 1.00 79.44 80 LYS A N 1
ATOM 625 C CA . LYS A 1 80 ? 4.404 -6.327 36.517 1.00 79.44 80 LYS A CA 1
ATOM 626 C C . LYS A 1 80 ? 5.528 -5.527 37.188 1.00 79.44 80 LYS A C 1
ATOM 628 O O . LYS A 1 80 ? 5.421 -5.208 38.372 1.00 79.44 80 LYS A O 1
ATOM 633 N N . SER A 1 81 ? 6.584 -5.160 36.459 1.00 72.62 81 SER A N 1
ATOM 634 C CA . SER A 1 81 ? 7.674 -4.348 37.020 1.00 72.62 81 SER A CA 1
ATOM 635 C C . SER A 1 81 ? 7.244 -2.902 37.289 1.00 72.62 81 SER A C 1
ATOM 637 O O . SER A 1 81 ? 7.532 -2.372 38.359 1.00 72.62 81 SER A O 1
ATOM 639 N N . SER A 1 82 ? 6.477 -2.286 36.383 1.00 70.50 82 SER A N 1
ATOM 640 C CA . SER A 1 82 ? 5.986 -0.909 36.559 1.00 70.50 82 SER A CA 1
ATOM 641 C C . SER A 1 82 ? 5.010 -0.749 37.735 1.00 70.50 82 SER A C 1
ATOM 643 O O . SER A 1 82 ? 4.976 0.302 38.376 1.00 70.50 82 SER A O 1
ATOM 645 N N . SER A 1 83 ? 4.230 -1.790 38.057 1.00 69.00 83 SER A N 1
ATOM 646 C CA . SER A 1 83 ? 3.370 -1.798 39.246 1.00 69.00 83 SER A CA 1
ATOM 647 C C . SER A 1 83 ? 4.157 -1.922 40.551 1.00 69.00 83 SER A C 1
ATOM 649 O O . SER A 1 83 ? 3.728 -1.374 41.559 1.00 69.00 83 SER A O 1
ATOM 651 N N . MET A 1 84 ? 5.306 -2.606 40.535 1.00 61.53 84 MET A N 1
ATOM 652 C CA . MET A 1 84 ? 6.189 -2.729 41.702 1.00 61.53 84 MET A CA 1
ATOM 653 C C . MET A 1 84 ? 6.951 -1.430 41.990 1.00 61.53 84 MET A C 1
ATOM 655 O O . MET A 1 84 ? 7.180 -1.101 43.149 1.00 61.53 84 MET A O 1
ATOM 659 N N . GLU A 1 85 ? 7.319 -0.673 40.955 1.00 58.03 85 GLU A N 1
ATOM 660 C CA . GLU A 1 85 ? 8.035 0.602 41.095 1.00 58.03 85 GLU A CA 1
ATOM 661 C C . GLU A 1 85 ? 7.145 1.728 41.645 1.00 58.03 85 GLU A C 1
ATOM 663 O O . GLU A 1 85 ? 7.609 2.534 42.439 1.00 58.03 85 GLU A O 1
ATOM 668 N N . LYS A 1 86 ? 5.845 1.741 41.310 1.00 57.81 86 LYS A N 1
ATOM 669 C CA . LYS A 1 86 ? 4.862 2.701 41.859 1.00 57.81 86 LYS A CA 1
ATOM 670 C C . LYS A 1 86 ? 4.461 2.441 43.318 1.00 57.81 86 LYS A C 1
ATOM 672 O O . LYS A 1 86 ? 3.736 3.250 43.887 1.00 57.81 86 LYS A O 1
ATOM 677 N N . LEU A 1 87 ? 4.863 1.303 43.887 1.00 56.97 87 LEU A N 1
ATOM 678 C CA . LEU A 1 87 ? 4.584 0.925 45.277 1.00 56.97 87 LEU A CA 1
ATOM 679 C C . LEU A 1 87 ? 5.747 1.245 46.239 1.00 56.97 87 LEU A C 1
ATOM 681 O O . LEU A 1 87 ? 5.614 0.992 47.436 1.00 56.97 87 LEU A O 1
ATOM 685 N N . ARG A 1 88 ? 6.873 1.756 45.723 1.00 48.25 88 ARG A N 1
ATOM 686 C CA . ARG A 1 88 ? 8.007 2.290 46.493 1.00 48.25 88 ARG A CA 1
ATOM 687 C C . ARG A 1 88 ? 7.903 3.803 46.630 1.00 48.25 88 ARG A C 1
ATOM 689 O O . ARG A 1 88 ? 8.390 4.293 47.670 1.00 48.25 88 ARG A O 1
#

Foldseek 3Di:
DPDDPVVVVVVVVVVVVVVVVVVVVVVVVVLVVVLVPDDPVVNVVSPDDDPDDDDPPPDDDDPDDDDPCPVVVVVVVVVVVVVVVVVD